Protein AF-A0A920JAG8-F1 (afdb_monomer_lite)

pLDDT: mean 92.69, std 9.45, range [45.66, 98.75]

Secondary structure (DSSP, 8-state):
-EEETTEEEEEEEEEETGGG-SEEEEEEEETTEEEEEEEETTSTTEEEEEE--S-TTS-EEEEEEEEEEEEESS-SSTHHHHHHHHHHHHHHHHHHHHHHHHHHHHHHHHHHHHHHHHHH--

Structure (mmCIF, N/CA/C/O backbone):
data_AF-A0A920JAG8-F1
#
_entry.id   AF-A0A920JAG8-F1
#
loop_
_atom_site.group_PDB
_atom_site.id
_atom_site.type_symbol
_atom_site.label_atom_id
_atom_site.label_alt_id
_atom_site.label_comp_id
_atom_site.label_asym_id
_atom_site.label_entity_id
_atom_site.label_seq_id
_atom_site.pdbx_PDB_ins_code
_atom_site.Cartn_x
_atom_site.Cartn_y
_atom_site.Cartn_z
_atom_site.occupancy
_atom_site.B_iso_or_equiv
_atom_site.auth_seq_id
_atom_site.auth_comp_id
_atom_site.auth_asym_id
_atom_site.auth_atom_id
_atom_site.pdbx_PDB_model_num
ATOM 1 N N . MET A 1 1 ? -5.394 8.365 5.997 1.00 97.06 1 MET A N 1
ATOM 2 C CA . MET A 1 1 ? -6.159 7.183 6.426 1.00 97.06 1 MET A CA 1
ATOM 3 C C . MET A 1 1 ? -6.265 7.228 7.929 1.00 97.06 1 MET A C 1
ATOM 5 O O . MET A 1 1 ? -5.252 7.465 8.584 1.00 97.06 1 MET A O 1
ATOM 9 N N . GLU A 1 2 ? -7.466 7.049 8.448 1.00 98.12 2 GLU A N 1
ATOM 10 C CA . GLU A 1 2 ? -7.764 7.010 9.877 1.00 98.12 2 GLU A CA 1
ATOM 11 C C . GLU A 1 2 ? -8.417 5.667 10.195 1.00 98.12 2 GLU A C 1
ATOM 13 O O . GLU A 1 2 ? -9.318 5.240 9.474 1.00 98.12 2 GLU A O 1
ATOM 18 N N . LEU A 1 3 ? -7.926 5.000 11.235 1.00 98.12 3 LEU A N 1
ATOM 19 C CA . LEU A 1 3 ? -8.490 3.780 11.787 1.00 98.12 3 LEU A CA 1
ATOM 20 C C . LEU A 1 3 ? -9.150 4.129 13.118 1.00 98.12 3 LEU A C 1
ATOM 22 O O . LEU A 1 3 ? -8.513 4.705 14.001 1.00 98.12 3 LEU A O 1
ATOM 26 N N . LYS A 1 4 ? -10.423 3.773 13.259 1.00 97.25 4 LYS A N 1
ATOM 27 C CA . LYS A 1 4 ? -11.183 3.978 14.489 1.00 97.25 4 LYS A CA 1
ATOM 28 C C . LYS A 1 4 ? -12.157 2.828 14.679 1.00 97.25 4 LYS A C 1
ATOM 30 O O . LYS A 1 4 ? -12.894 2.516 13.756 1.00 97.25 4 LYS A O 1
ATOM 35 N N . ASP A 1 5 ? -12.159 2.194 15.848 1.00 95.88 5 ASP A N 1
ATOM 3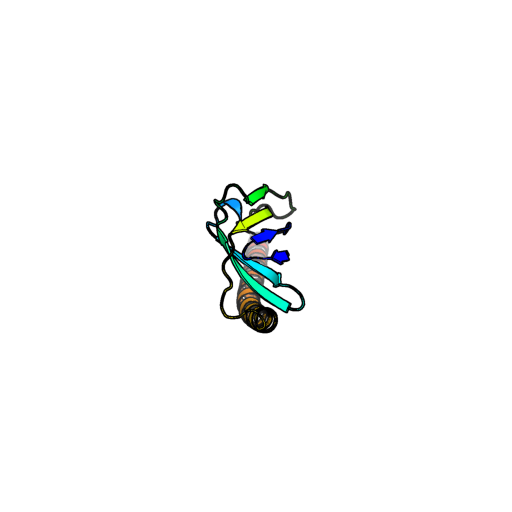6 C CA . ASP A 1 5 ? -13.084 1.096 16.179 1.00 95.88 5 ASP A CA 1
ATOM 37 C C . ASP A 1 5 ? -13.098 -0.038 15.121 1.00 95.88 5 ASP A C 1
ATOM 39 O O . ASP A 1 5 ? -14.149 -0.574 14.773 1.00 95.88 5 ASP A O 1
ATOM 43 N N . GLY A 1 6 ? -11.928 -0.375 14.556 1.00 96.12 6 GLY A N 1
ATOM 44 C CA . GLY A 1 6 ? -11.788 -1.390 13.495 1.00 96.12 6 GLY A CA 1
ATOM 45 C C . GLY A 1 6 ? -12.278 -0.949 12.109 1.00 96.12 6 GLY A C 1
ATOM 46 O O . GLY A 1 6 ? -12.443 -1.773 11.209 1.00 96.12 6 GLY A O 1
ATOM 47 N N . LYS A 1 7 ? -12.535 0.350 11.931 1.00 98.25 7 LYS A N 1
ATOM 48 C CA . LYS A 1 7 ? -13.074 0.942 10.707 1.00 98.25 7 LYS A CA 1
ATOM 49 C C . LYS A 1 7 ? -12.071 1.899 10.080 1.00 98.25 7 LYS A C 1
ATOM 51 O O . LYS A 1 7 ? -11.614 2.842 10.726 1.00 98.25 7 LYS A O 1
ATOM 56 N N . LEU A 1 8 ? -11.740 1.662 8.816 1.00 98.50 8 LEU A N 1
ATOM 57 C CA . LEU A 1 8 ? -10.807 2.466 8.040 1.00 98.50 8 LEU A CA 1
ATOM 58 C C . LEU A 1 8 ? -11.560 3.519 7.227 1.00 98.50 8 LEU A C 1
ATOM 60 O O . LEU A 1 8 ? -12.534 3.215 6.537 1.00 98.50 8 LEU A O 1
ATOM 64 N N . SER A 1 9 ? -11.103 4.765 7.309 1.00 98.69 9 SER A N 1
ATOM 65 C CA . SER A 1 9 ? -11.678 5.887 6.570 1.00 98.69 9 SER A CA 1
ATOM 66 C C . SER A 1 9 ? -10.626 6.768 5.898 1.00 98.69 9 SER A C 1
ATOM 68 O O . SER A 1 9 ? -9.513 6.974 6.402 1.00 98.69 9 SER A O 1
ATOM 70 N N . GLY A 1 10 ? -11.007 7.329 4.753 1.00 98.50 10 GLY A N 1
ATOM 71 C CA . GLY A 1 10 ? -10.224 8.290 3.983 1.00 98.50 10 GLY A CA 1
ATOM 72 C C . GLY A 1 10 ? -9.774 7.754 2.628 1.00 98.50 10 GLY A C 1
ATOM 73 O O . GLY A 1 10 ? -10.049 6.615 2.261 1.00 98.50 10 GLY A O 1
ATOM 74 N N . THR A 1 11 ? -9.060 8.599 1.889 1.00 98.50 11 THR A N 1
ATOM 75 C CA . THR A 1 11 ? -8.670 8.319 0.504 1.00 98.50 11 THR A CA 1
ATOM 76 C C . THR A 1 11 ? -7.156 8.284 0.352 1.00 98.50 11 THR A C 1
ATOM 78 O O . THR A 1 11 ? -6.445 9.161 0.856 1.00 98.50 11 THR A O 1
ATOM 81 N N . LYS A 1 12 ? -6.658 7.292 -0.387 1.00 98.06 12 LYS A N 1
ATOM 82 C CA . LYS A 1 12 ? -5.269 7.212 -0.838 1.00 98.06 12 LYS A CA 1
ATOM 83 C C . LYS A 1 12 ? -5.227 7.273 -2.361 1.00 98.06 12 LYS A C 1
ATOM 85 O O . LYS A 1 12 ? -5.939 6.538 -3.032 1.00 98.06 12 LYS A O 1
ATOM 90 N N . ILE A 1 13 ? -4.382 8.151 -2.889 1.00 96.81 13 ILE A N 1
ATOM 91 C CA . ILE A 1 13 ? -4.127 8.288 -4.327 1.00 96.81 13 ILE A CA 1
ATOM 92 C C . ILE A 1 13 ? -2.845 7.562 -4.725 1.00 96.81 13 ILE A C 1
ATOM 94 O O . ILE A 1 13 ? -2.016 7.247 -3.866 1.00 96.81 13 ILE A O 1
ATOM 98 N N . ALA A 1 14 ? -2.668 7.393 -6.033 1.00 94.31 14 ALA A N 1
ATOM 99 C CA . ALA A 1 14 ? -1.520 6.751 -6.651 1.00 94.31 14 ALA A CA 1
ATOM 100 C C . ALA A 1 14 ? -1.284 5.336 -6.104 1.00 94.31 14 ALA A C 1
ATOM 102 O O . ALA A 1 14 ? -0.144 4.931 -5.884 1.00 94.31 14 ALA A O 1
ATOM 103 N N . VAL A 1 15 ? -2.368 4.587 -5.879 1.00 95.94 15 VAL A N 1
ATOM 104 C CA . VAL A 1 15 ? -2.297 3.180 -5.486 1.00 95.94 15 VAL A CA 1
ATOM 105 C C . VAL A 1 15 ? -2.130 2.349 -6.760 1.00 95.94 15 VAL A C 1
ATOM 107 O O . VAL A 1 15 ? -3.050 2.341 -7.583 1.00 95.94 15 VAL A O 1
ATOM 110 N N . PRO A 1 16 ? -0.972 1.703 -6.976 1.00 93.69 16 PRO A N 1
ATOM 111 C CA . PRO A 1 16 ? -0.768 0.866 -8.149 1.00 93.69 16 PRO A CA 1
ATOM 112 C C . PRO A 1 16 ? -1.622 -0.400 -8.050 1.00 93.69 16 PRO A C 1
ATOM 114 O O . PRO A 1 16 ? -1.808 -0.937 -6.958 1.00 93.69 16 PRO A O 1
ATOM 117 N N . ASP A 1 17 ? -2.116 -0.874 -9.193 1.00 93.19 17 ASP A N 1
ATOM 118 C CA . ASP A 1 17 ? -2.756 -2.190 -9.349 1.00 93.19 17 ASP A CA 1
ATOM 119 C C . ASP A 1 17 ? -3.998 -2.420 -8.450 1.00 93.19 17 ASP A C 1
ATOM 121 O O . ASP A 1 17 ? -4.425 -3.554 -8.236 1.00 93.19 17 ASP A O 1
ATOM 125 N N . ALA A 1 18 ? -4.610 -1.347 -7.929 1.00 95.94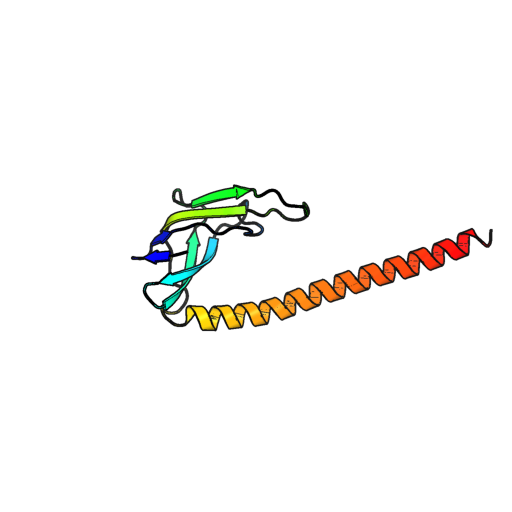 18 ALA A N 1
ATOM 126 C CA . ALA A 1 18 ? -5.663 -1.452 -6.917 1.00 95.94 18 ALA A CA 1
ATOM 127 C C . ALA A 1 18 ? -6.936 -2.147 -7.425 1.00 95.94 18 ALA A C 1
ATOM 129 O O . ALA A 1 18 ? -7.559 -2.883 -6.672 1.00 95.94 18 ALA A O 1
ATOM 130 N N . GLU A 1 19 ? -7.306 -1.952 -8.695 1.00 93.69 19 GLU A N 1
ATOM 131 C CA . GLU A 1 19 ? -8.508 -2.554 -9.302 1.00 93.69 19 GLU A CA 1
ATOM 132 C C . GLU A 1 19 ? -8.473 -4.088 -9.347 1.00 93.69 19 GLU A C 1
ATOM 134 O O . GLU A 1 19 ? -9.523 -4.722 -9.361 1.00 93.69 19 GLU A O 1
ATOM 139 N N . VAL A 1 20 ? -7.284 -4.697 -9.357 1.00 94.75 20 VAL A N 1
ATOM 140 C CA . VAL A 1 20 ? -7.126 -6.162 -9.392 1.00 94.75 20 VAL A CA 1
ATOM 141 C C . VAL A 1 20 ? -6.721 -6.751 -8.039 1.00 94.75 20 VAL A C 1
ATOM 143 O O . VAL A 1 20 ? -6.648 -7.973 -7.891 1.00 94.75 20 VAL A O 1
ATOM 146 N N . ALA A 1 21 ? -6.436 -5.905 -7.050 1.00 97.31 21 ALA A N 1
ATOM 147 C CA . ALA A 1 21 ? -6.061 -6.335 -5.715 1.00 97.31 21 ALA A CA 1
ATOM 148 C C . ALA A 1 21 ? -7.304 -6.730 -4.905 1.00 97.31 21 ALA A C 1
ATOM 150 O O . ALA A 1 21 ? -8.325 -6.054 -4.934 1.00 97.31 21 ALA A O 1
ATOM 151 N N . THR A 1 22 ? -7.208 -7.813 -4.131 1.00 97.81 22 THR A N 1
ATOM 152 C CA . THR A 1 22 ? -8.298 -8.228 -3.230 1.00 97.81 22 THR A CA 1
ATOM 153 C C . THR A 1 22 ? -8.195 -7.587 -1.852 1.00 97.81 22 THR A C 1
ATOM 155 O O . THR A 1 22 ? -9.200 -7.425 -1.175 1.00 97.81 22 THR A O 1
ATOM 158 N N . HIS A 1 23 ? -6.985 -7.225 -1.426 1.00 98.00 23 HIS A N 1
ATOM 159 C CA . HIS A 1 23 ? -6.718 -6.630 -0.122 1.00 98.00 23 HIS A CA 1
ATOM 160 C C . HIS A 1 23 ? -5.670 -5.530 -0.254 1.00 98.00 23 HIS A C 1
ATOM 162 O O . HIS A 1 23 ? -4.771 -5.612 -1.094 1.00 98.00 23 HIS A O 1
ATOM 168 N N . ALA A 1 24 ? -5.739 -4.546 0.637 1.00 97.75 24 ALA A N 1
ATOM 169 C CA . ALA A 1 24 ? -4.699 -3.543 0.809 1.00 97.75 24 ALA A CA 1
ATOM 170 C C . ALA A 1 24 ? -4.130 -3.602 2.224 1.00 97.75 24 ALA A C 1
ATOM 172 O O . ALA A 1 24 ? -4.878 -3.633 3.200 1.00 97.75 24 ALA A O 1
ATOM 173 N N . VAL A 1 25 ? -2.800 -3.541 2.329 1.00 97.38 25 VAL A N 1
ATOM 174 C CA . VAL A 1 25 ? -2.130 -3.164 3.577 1.00 97.38 25 VAL A CA 1
ATOM 175 C C . VAL A 1 25 ? -2.069 -1.643 3.628 1.00 97.38 25 VAL A C 1
ATOM 177 O O . VAL A 1 25 ? -1.499 -1.001 2.744 1.00 97.38 25 VAL A O 1
ATOM 180 N N . VAL A 1 26 ? -2.671 -1.062 4.657 1.00 97.50 26 VAL A N 1
ATOM 181 C CA . VAL A 1 26 ? -2.861 0.375 4.800 1.00 97.50 26 VAL A CA 1
ATOM 182 C C . VAL A 1 26 ? -2.184 0.868 6.071 1.00 97.50 26 VAL A C 1
ATOM 184 O O . VAL A 1 26 ? -2.425 0.369 7.168 1.00 97.50 26 VAL A O 1
ATOM 187 N N . VAL A 1 27 ? -1.360 1.901 5.917 1.00 97.25 27 VAL A N 1
ATOM 188 C CA . VAL A 1 27 ? -0.852 2.705 7.033 1.00 97.25 27 VAL A CA 1
ATOM 189 C C . VAL A 1 27 ? -1.952 3.674 7.447 1.00 97.25 27 VAL A C 1
ATOM 191 O O . VAL A 1 27 ? -2.378 4.508 6.639 1.00 97.25 27 VAL A O 1
ATOM 194 N N . ALA A 1 28 ? -2.399 3.588 8.694 1.00 97.44 28 ALA A N 1
ATOM 195 C CA . ALA A 1 28 ? -3.464 4.428 9.219 1.00 97.44 28 ALA A CA 1
ATOM 196 C C . ALA A 1 28 ? -3.072 5.058 10.554 1.00 97.44 28 ALA A C 1
ATOM 198 O O . ALA A 1 28 ? -2.388 4.449 11.376 1.00 97.44 28 ALA A O 1
ATOM 199 N N . LYS A 1 29 ? -3.528 6.293 10.769 1.00 97.31 29 LYS A N 1
ATOM 200 C CA . LYS A 1 29 ? -3.507 6.907 12.095 1.00 97.31 29 LYS A CA 1
ATOM 201 C C . LYS A 1 29 ? -4.518 6.172 12.976 1.00 97.31 29 LYS A C 1
ATOM 203 O O . LYS A 1 29 ? -5.662 6.027 12.553 1.00 97.31 29 LYS A O 1
ATOM 208 N N . ASN A 1 30 ? -4.106 5.749 14.164 1.00 96.00 30 ASN A N 1
ATOM 209 C CA . ASN A 1 30 ? -4.943 5.078 15.155 1.00 96.00 30 ASN A CA 1
ATOM 210 C C . ASN A 1 30 ? -4.832 5.849 16.479 1.00 96.00 30 ASN A C 1
ATOM 212 O O . ASN A 1 30 ? -3.864 5.702 17.219 1.00 96.00 30 ASN A O 1
ATOM 216 N N . GLY A 1 31 ? -5.760 6.775 16.734 1.00 93.81 31 GLY A N 1
ATOM 217 C CA . GLY A 1 31 ? -5.606 7.726 17.841 1.00 93.81 31 GLY A CA 1
ATOM 218 C C . GLY A 1 31 ? -4.323 8.555 17.693 1.00 93.81 31 GLY A C 1
ATOM 219 O O . GLY A 1 31 ? -4.149 9.235 16.683 1.00 93.81 31 GLY A O 1
ATOM 220 N N . ASP A 1 32 ? -3.425 8.490 18.674 1.00 94.00 32 ASP A N 1
ATOM 221 C CA . ASP A 1 32 ? -2.128 9.186 18.641 1.00 94.00 32 ASP A CA 1
ATOM 222 C C . ASP A 1 32 ? -0.983 8.331 18.064 1.00 94.00 32 ASP A C 1
ATOM 224 O O . ASP A 1 32 ? 0.145 8.815 17.950 1.00 94.00 32 ASP A O 1
ATOM 228 N N . SER A 1 33 ? -1.260 7.085 17.663 1.00 94.31 33 SER A N 1
ATOM 229 C CA . SER A 1 33 ? -0.283 6.174 17.062 1.00 94.31 33 SER A 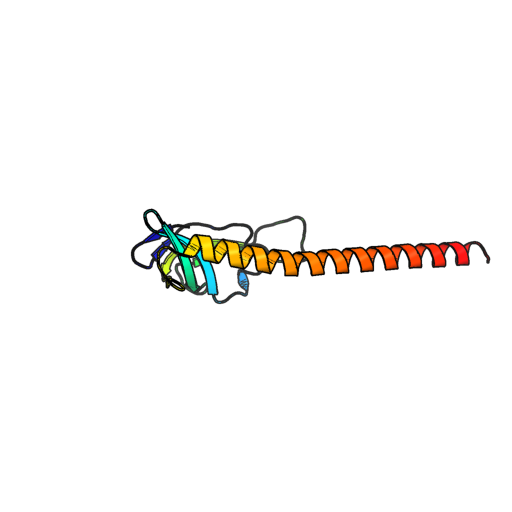CA 1
ATOM 230 C C . SER A 1 33 ? -0.500 5.987 15.553 1.00 94.31 33 SER A C 1
ATOM 232 O O . SER A 1 33 ? -1.417 6.540 14.931 1.00 94.31 33 SER A O 1
ATOM 234 N N . VAL A 1 34 ? 0.390 5.204 14.940 1.00 96.38 34 VAL A N 1
ATOM 235 C CA . VAL A 1 34 ? 0.279 4.737 13.556 1.00 96.38 34 VAL A CA 1
ATOM 236 C C . VAL A 1 34 ? 0.282 3.216 13.568 1.00 96.38 34 VAL A C 1
ATOM 238 O O . VAL A 1 34 ? 1.207 2.605 14.100 1.00 96.38 34 VAL A O 1
ATOM 241 N N . SER A 1 35 ? -0.709 2.611 12.920 1.00 96.81 35 SER A N 1
ATOM 242 C CA . SER A 1 35 ? -0.834 1.159 12.785 1.00 96.81 35 SER A CA 1
ATOM 243 C C . SER A 1 35 ? -0.815 0.751 11.309 1.00 96.81 35 SER A C 1
ATOM 245 O O . SER A 1 35 ? -1.208 1.518 10.422 1.00 96.81 35 SER A O 1
ATOM 247 N N . LEU A 1 36 ? -0.365 -0.474 11.042 1.00 97.56 36 LEU A N 1
ATOM 248 C CA . LEU A 1 36 ? -0.617 -1.153 9.773 1.00 97.56 36 LEU A CA 1
ATOM 249 C C . LEU A 1 36 ? -1.906 -1.955 9.918 1.00 97.56 36 LEU A C 1
ATOM 251 O O . LEU A 1 36 ? -2.111 -2.615 10.932 1.00 97.56 36 LEU A O 1
ATOM 255 N N . CYS A 1 37 ? -2.765 -1.918 8.910 1.00 97.31 37 CYS A N 1
ATOM 256 C CA . CYS A 1 37 ? -3.983 -2.715 8.883 1.00 97.31 37 CYS A CA 1
ATOM 257 C C . CYS A 1 37 ? -4.196 -3.339 7.508 1.00 97.31 37 CYS A C 1
ATOM 259 O O . CYS A 1 37 ? -3.675 -2.839 6.514 1.00 97.31 37 CYS A O 1
ATOM 261 N N . VAL A 1 38 ? -4.938 -4.438 7.453 1.00 98.00 38 VAL A N 1
ATOM 262 C CA . VAL A 1 38 ? -5.413 -5.042 6.211 1.00 98.00 38 VAL A CA 1
ATOM 263 C C . VAL A 1 38 ? -6.896 -4.745 6.042 1.00 98.00 38 VAL A C 1
ATOM 265 O O . VAL A 1 38 ? -7.665 -4.869 6.993 1.00 98.00 38 VAL A O 1
ATOM 268 N N . ALA A 1 39 ? -7.289 -4.340 4.839 1.00 98.25 39 ALA A N 1
ATOM 269 C CA . ALA A 1 39 ? -8.678 -4.099 4.466 1.00 98.25 39 ALA A CA 1
ATOM 270 C C . ALA A 1 39 ? -9.019 -4.860 3.177 1.00 98.25 39 ALA A C 1
ATOM 272 O O . ALA A 1 39 ? -8.189 -4.931 2.266 1.00 98.25 39 ALA A O 1
ATOM 273 N N . ASP A 1 40 ? -10.231 -5.416 3.116 1.00 98.06 40 ASP A N 1
ATOM 274 C CA . ASP A 1 40 ? -10.788 -6.044 1.912 1.00 98.06 40 ASP A CA 1
ATOM 275 C C . ASP A 1 40 ? -11.213 -4.957 0.919 1.00 98.06 40 ASP A C 1
ATOM 277 O O . ASP A 1 40 ? -11.999 -4.067 1.252 1.00 98.06 40 ASP A O 1
ATOM 281 N N . LEU A 1 41 ? -10.673 -5.024 -0.297 1.00 98.25 41 LEU A N 1
ATOM 282 C CA . LEU A 1 41 ? -10.956 -4.068 -1.365 1.00 98.25 41 LEU A CA 1
ATOM 283 C C . LEU A 1 41 ? -12.251 -4.381 -2.127 1.00 98.25 41 LEU A C 1
ATOM 285 O O . LEU A 1 41 ? -12.708 -3.538 -2.889 1.00 98.25 41 LEU A O 1
ATOM 289 N N . ASN A 1 42 ? -12.853 -5.554 -1.910 1.00 97.12 42 ASN A N 1
ATOM 290 C CA . ASN A 1 42 ? -14.139 -5.937 -2.506 1.00 97.12 42 ASN A CA 1
ATOM 291 C C . ASN A 1 42 ? -15.345 -5.538 -1.643 1.00 97.12 42 ASN A C 1
ATOM 293 O O . ASN A 1 42 ? -16.480 -5.855 -1.994 1.00 97.12 42 ASN A O 1
ATOM 297 N N . SER A 1 43 ? -15.108 -4.907 -0.492 1.00 96.75 43 SER A N 1
ATOM 298 C CA . SER A 1 43 ? -16.166 -4.438 0.400 1.00 96.75 43 SER A CA 1
ATOM 299 C C . SER A 1 43 ? -16.969 -3.305 -0.244 1.00 96.75 43 SER A C 1
ATOM 301 O O . SER A 1 43 ? -16.387 -2.407 -0.848 1.00 96.75 43 SER A O 1
ATOM 303 N N . ASP A 1 44 ? -18.284 -3.278 -0.012 1.00 97.50 44 ASP A N 1
ATOM 304 C CA . ASP A 1 44 ? -19.180 -2.201 -0.473 1.00 97.50 44 ASP A CA 1
ATOM 305 C C . ASP A 1 44 ? -18.794 -0.813 0.090 1.00 97.50 44 ASP A C 1
ATOM 307 O O . ASP A 1 44 ? -19.180 0.219 -0.452 1.00 97.50 44 ASP A O 1
ATOM 311 N N . ASP A 1 45 ? -18.014 -0.781 1.176 1.00 98.19 45 ASP A N 1
ATOM 312 C CA . ASP A 1 45 ? -17.495 0.441 1.804 1.00 98.19 45 ASP A CA 1
ATOM 313 C C . ASP A 1 45 ? -16.197 0.968 1.147 1.00 98.19 45 ASP A C 1
ATOM 315 O O . ASP A 1 45 ? -15.566 1.886 1.686 1.00 98.19 45 ASP A O 1
ATOM 319 N N . VAL A 1 46 ? -15.746 0.370 0.037 1.00 98.56 46 VAL A N 1
ATOM 320 C CA . VAL A 1 46 ? -14.508 0.736 -0.667 1.00 98.56 46 VAL A CA 1
ATOM 321 C C . VAL A 1 46 ? -14.802 1.143 -2.108 1.00 98.56 46 VAL A C 1
ATOM 323 O O . VAL A 1 46 ? -15.290 0.355 -2.909 1.00 98.56 46 VAL A O 1
ATOM 326 N N . ASP A 1 47 ? -14.421 2.370 -2.462 1.00 98.31 47 ASP A N 1
ATOM 327 C CA . ASP A 1 47 ? -14.499 2.878 -3.831 1.00 98.31 47 ASP A CA 1
ATOM 328 C C . ASP A 1 47 ? -13.105 2.934 -4.462 1.00 98.31 47 ASP A C 1
ATOM 330 O O . ASP A 1 47 ? -12.196 3.592 -3.944 1.00 98.31 47 ASP A O 1
ATOM 334 N N . ILE A 1 48 ? -12.946 2.307 -5.629 1.00 98.31 48 ILE A N 1
ATOM 335 C CA . ILE A 1 48 ? -11.717 2.349 -6.429 1.00 98.31 48 ILE A CA 1
ATOM 336 C C . ILE A 1 48 ? -11.997 3.106 -7.725 1.00 98.31 48 ILE A C 1
ATOM 338 O O . ILE A 1 48 ? -12.918 2.786 -8.470 1.00 98.31 48 ILE A O 1
ATOM 342 N N . THR A 1 49 ? -11.203 4.136 -8.012 1.00 97.44 49 THR A N 1
ATOM 343 C CA . THR A 1 49 ? -11.346 4.956 -9.224 1.00 97.44 49 THR A CA 1
ATOM 344 C C . THR A 1 49 ? -10.011 5.098 -9.9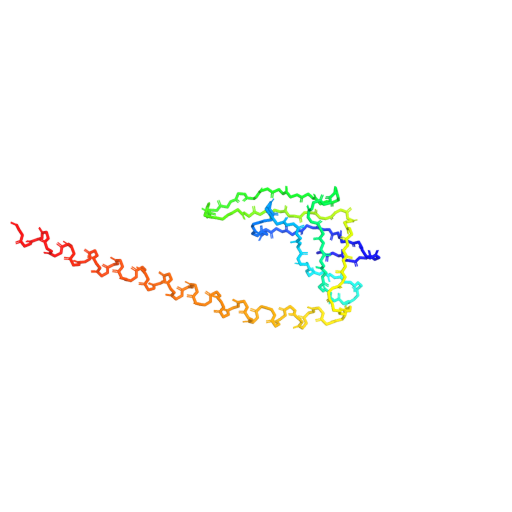36 1.00 97.44 49 THR A C 1
ATOM 346 O O . THR A 1 49 ? -9.024 5.503 -9.325 1.00 97.44 49 THR A O 1
ATOM 349 N N . VAL A 1 50 ? -9.976 4.817 -11.240 1.00 95.75 50 VAL A N 1
ATOM 350 C CA . VAL A 1 50 ? -8.769 4.987 -12.064 1.00 95.75 50 VAL A CA 1
ATOM 351 C C . VAL A 1 50 ? -8.296 6.444 -12.085 1.00 95.75 50 VAL A C 1
ATOM 353 O O . VAL A 1 50 ? -9.090 7.383 -12.187 1.00 95.75 50 VAL A O 1
ATOM 356 N N . GLN A 1 51 ? -6.984 6.643 -12.010 1.00 94.44 51 GLN A N 1
ATOM 357 C CA . GLN A 1 51 ? -6.332 7.942 -12.107 1.00 94.44 51 GLN A CA 1
ATOM 358 C C . GLN A 1 51 ? -5.526 8.021 -13.397 1.00 94.44 51 GLN A C 1
ATOM 360 O O . GLN A 1 51 ? -4.630 7.218 -13.639 1.00 94.44 51 GLN A O 1
ATOM 365 N N . ARG A 1 52 ? -5.823 9.031 -14.219 1.00 90.38 52 ARG A N 1
ATOM 366 C CA . ARG A 1 52 ? -5.036 9.311 -15.424 1.00 90.38 52 ARG A CA 1
ATOM 367 C C . ARG A 1 52 ? -3.648 9.814 -15.038 1.00 90.38 52 ARG A C 1
ATOM 369 O O . ARG A 1 52 ? -3.525 10.726 -14.221 1.00 90.38 52 ARG A O 1
ATOM 376 N N . ASN A 1 53 ? -2.630 9.252 -15.669 1.00 86.25 53 ASN A N 1
ATOM 377 C CA . ASN A 1 53 ? -1.225 9.587 -15.480 1.00 86.25 53 ASN A CA 1
ATOM 378 C C . ASN A 1 53 ? -0.511 9.637 -16.848 1.00 86.25 53 ASN A C 1
ATOM 380 O O . ASN A 1 53 ? -1.138 9.468 -17.890 1.00 86.25 53 ASN A O 1
ATOM 384 N N . ILE A 1 54 ? 0.787 9.952 -16.841 1.00 88.88 54 ILE A N 1
ATOM 385 C CA . ILE A 1 54 ? 1.618 10.001 -18.059 1.00 88.88 54 ILE A CA 1
ATOM 386 C C . ILE A 1 54 ? 2.092 8.597 -18.462 1.00 88.88 54 ILE A C 1
ATOM 388 O O . ILE A 1 54 ? 2.267 8.319 -19.644 1.00 88.88 54 ILE A O 1
ATOM 392 N N . ASP A 1 55 ? 2.332 7.735 -17.475 1.00 82.38 55 ASP A N 1
ATOM 393 C CA . ASP A 1 55 ? 2.830 6.380 -17.674 1.00 82.38 55 ASP A CA 1
ATOM 394 C C . ASP A 1 55 ? 1.667 5.383 -17.730 1.00 82.38 55 ASP A C 1
ATOM 396 O O . ASP A 1 55 ? 1.168 4.921 -16.704 1.00 82.38 55 ASP A O 1
ATOM 400 N N . GLU A 1 56 ? 1.256 5.042 -18.950 1.00 81.62 56 GLU A N 1
ATOM 401 C CA . GLU A 1 56 ? 0.178 4.084 -19.209 1.00 81.62 56 GLU A CA 1
ATOM 402 C C . GLU A 1 56 ? 0.613 2.616 -19.031 1.00 81.62 56 GLU A C 1
ATOM 404 O O . GLU A 1 56 ? -0.190 1.708 -19.244 1.00 81.62 56 GLU A O 1
ATOM 409 N N . SER A 1 57 ? 1.867 2.345 -18.639 1.00 85.06 57 SER A N 1
ATOM 410 C CA . SER A 1 57 ? 2.345 0.970 -18.437 1.00 85.06 57 SER A CA 1
ATOM 411 C C . SER A 1 57 ? 1.763 0.301 -17.189 1.00 85.06 57 SER A C 1
ATOM 413 O O . SER A 1 57 ? 1.738 -0.931 -17.119 1.00 85.06 57 SER A O 1
ATOM 415 N N . ARG A 1 58 ? 1.274 1.085 -16.214 1.00 84.06 58 ARG A N 1
ATOM 416 C CA . ARG A 1 58 ? 0.630 0.584 -14.989 1.00 84.06 58 ARG A CA 1
ATOM 417 C C . ARG A 1 58 ? -0.619 1.386 -14.642 1.00 84.06 58 ARG A C 1
ATOM 419 O O . ARG A 1 58 ? -0.637 2.614 -14.731 1.00 84.06 58 ARG A O 1
ATOM 426 N N . GLY A 1 59 ? -1.654 0.681 -14.187 1.00 90.50 59 GLY A N 1
ATOM 427 C CA . GLY A 1 59 ? -2.871 1.297 -13.667 1.00 90.50 59 GLY A CA 1
ATOM 428 C C . GLY A 1 59 ? -2.629 1.893 -12.282 1.00 90.50 59 GLY A C 1
ATOM 429 O O . GLY A 1 59 ? -2.162 1.202 -11.375 1.00 90.50 59 GLY A O 1
ATOM 430 N N . TYR A 1 60 ? -2.972 3.168 -12.110 1.00 95.50 60 TYR A N 1
ATOM 431 C CA . TYR A 1 60 ? -2.980 3.836 -10.810 1.00 95.50 60 TYR A CA 1
ATOM 432 C C . TYR A 1 60 ? -4.394 4.245 -10.445 1.00 95.50 60 TYR A C 1
ATOM 434 O O . TYR A 1 60 ? -5.173 4.671 -11.297 1.00 95.50 60 TYR A O 1
ATOM 442 N N . TYR A 1 61 ? -4.709 4.144 -9.160 1.00 97.06 61 TYR A N 1
ATOM 443 C CA . TYR A 1 61 ? -6.061 4.325 -8.666 1.00 97.06 61 TYR A CA 1
ATOM 444 C C . TYR A 1 61 ? -6.088 5.198 -7.413 1.00 97.06 61 TYR A C 1
ATOM 446 O O . TYR A 1 61 ? -5.137 5.264 -6.628 1.00 97.06 61 TYR A O 1
ATOM 454 N N . SER A 1 62 ? -7.222 5.862 -7.230 1.00 97.62 62 SER A N 1
ATOM 455 C CA . SER A 1 62 ? -7.657 6.425 -5.965 1.00 97.62 62 SER A CA 1
ATOM 456 C C . SER A 1 62 ? -8.504 5.376 -5.264 1.00 97.62 62 SER A C 1
ATOM 458 O O . SER A 1 62 ? -9.461 4.884 -5.855 1.00 97.62 62 SER A O 1
ATOM 460 N N . VAL A 1 63 ? -8.168 5.062 -4.018 1.00 98.50 63 VAL A N 1
ATOM 461 C CA . VAL A 1 63 ? -8.910 4.118 -3.178 1.00 98.50 63 VAL A CA 1
ATOM 462 C C . VAL A 1 63 ? -9.467 4.882 -1.985 1.00 98.50 63 VAL A C 1
ATOM 464 O O . VAL A 1 63 ? -8.698 5.434 -1.191 1.00 98.50 63 VAL A O 1
ATOM 467 N N . SER A 1 64 ? -10.790 4.945 -1.878 1.00 98.62 64 SER A N 1
ATOM 468 C CA . SER A 1 64 ? -11.513 5.574 -0.773 1.00 98.62 64 SER A CA 1
ATOM 469 C C . SER A 1 64 ? -12.148 4.507 0.101 1.00 98.62 64 SER A C 1
ATOM 471 O O . SER A 1 64 ? -12.836 3.629 -0.401 1.00 98.62 64 SER A O 1
ATOM 473 N N . PHE A 1 65 ? -11.935 4.608 1.408 1.00 98.75 65 PHE A N 1
ATOM 474 C CA . PHE A 1 65 ? -12.571 3.755 2.404 1.00 98.75 65 PHE A CA 1
ATOM 475 C C . PHE A 1 65 ? -13.586 4.603 3.172 1.00 98.75 65 PHE A C 1
ATOM 477 O O . PHE A 1 65 ? -13.238 5.669 3.691 1.00 98.75 65 PHE A O 1
ATOM 484 N N . ASN A 1 66 ? -14.823 4.123 3.255 1.00 98.31 66 ASN A N 1
ATOM 485 C CA . ASN A 1 66 ? -15.961 4.815 3.858 1.00 98.31 66 ASN A CA 1
ATOM 486 C C . ASN A 1 66 ? -16.418 4.098 5.138 1.00 98.31 66 ASN A C 1
ATOM 488 O O . ASN A 1 66 ? -17.587 3.765 5.298 1.00 98.31 66 ASN A O 1
ATOM 492 N N . GLY A 1 67 ? -15.488 3.824 6.058 1.00 98.06 67 GLY A N 1
ATOM 493 C CA . GLY A 1 67 ? -15.775 2.977 7.220 1.00 98.06 67 GLY A CA 1
ATOM 494 C C . GLY A 1 67 ? -15.718 1.485 6.882 1.00 98.06 67 GLY A C 1
ATOM 495 O O . GLY A 1 67 ? -16.483 0.683 7.421 1.00 98.06 67 GLY A O 1
ATOM 496 N N . ALA A 1 68 ? -14.789 1.102 6.009 1.00 98.44 68 ALA A N 1
ATOM 497 C CA . ALA A 1 68 ? -14.544 -0.296 5.686 1.00 98.44 68 ALA A CA 1
ATOM 498 C C . ALA A 1 68 ? -13.957 -1.037 6.894 1.00 98.44 68 ALA A C 1
ATOM 500 O O . ALA A 1 68 ? -13.184 -0.465 7.666 1.00 98.44 68 ALA A O 1
ATOM 501 N N . ASN A 1 69 ? -14.306 -2.313 7.063 1.00 98.25 69 ASN A N 1
ATOM 502 C CA . ASN A 1 69 ? -13.675 -3.151 8.084 1.00 98.25 69 ASN A CA 1
ATOM 503 C C . ASN A 1 69 ? -12.173 -3.290 7.805 1.00 98.25 69 ASN A C 1
ATOM 505 O O . ASN A 1 69 ? -11.776 -3.546 6.667 1.00 98.25 69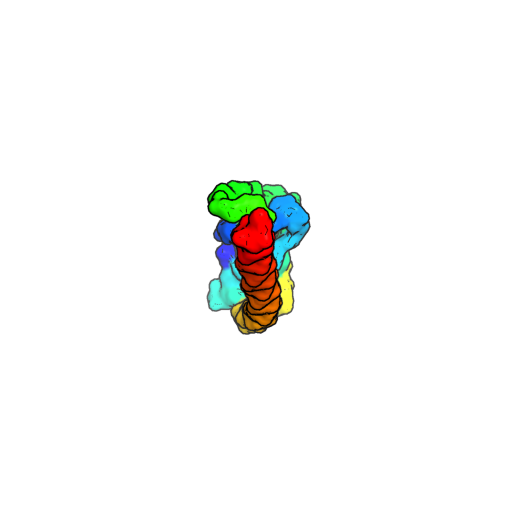 ASN A O 1
ATOM 509 N N . ALA A 1 70 ? -11.355 -3.161 8.847 1.00 98.00 70 ALA A N 1
ATOM 510 C CA . ALA A 1 70 ? -9.921 -3.386 8.767 1.00 98.00 70 ALA A CA 1
ATOM 511 C C . ALA A 1 70 ? -9.395 -4.088 10.024 1.00 98.00 70 ALA A C 1
ATOM 513 O O . ALA A 1 70 ? -9.841 -3.813 11.139 1.00 98.00 70 ALA A O 1
ATOM 514 N N . GLU A 1 71 ? -8.420 -4.973 9.840 1.00 97.44 71 GLU A N 1
ATOM 515 C CA . GLU A 1 71 ? -7.754 -5.712 10.916 1.00 97.44 71 GLU A CA 1
ATOM 516 C C . GLU A 1 71 ? -6.322 -5.203 11.091 1.00 97.44 71 GLU A C 1
ATOM 518 O O . GLU A 1 71 ? -5.602 -5.018 10.110 1.00 97.44 71 GLU A O 1
ATOM 523 N N . ILE A 1 72 ? -5.894 -4.959 12.330 1.00 97.12 72 ILE A N 1
ATOM 524 C CA . ILE A 1 72 ? -4.526 -4.514 12.622 1.00 97.12 72 ILE A CA 1
ATOM 525 C C . ILE A 1 72 ? -3.542 -5.658 12.354 1.00 97.12 72 ILE A C 1
ATOM 527 O O . ILE A 1 72 ? -3.727 -6.779 12.819 1.00 97.12 72 ILE A O 1
ATOM 531 N N . ILE A 1 73 ? -2.462 -5.358 11.631 1.00 95.69 73 ILE A N 1
ATOM 532 C CA . ILE A 1 73 ? -1.342 -6.278 11.430 1.00 95.69 73 ILE A CA 1
ATOM 533 C C . ILE A 1 73 ? -0.284 -5.997 12.497 1.00 95.69 73 ILE A C 1
ATOM 535 O O . ILE A 1 73 ? 0.366 -4.950 12.482 1.00 95.69 73 ILE A O 1
ATOM 539 N N . GLY A 1 74 ? -0.057 -6.973 13.374 1.00 91.44 74 GLY A N 1
ATOM 540 C CA . GLY A 1 74 ? 0.899 -6.852 14.471 1.00 91.44 74 GLY A CA 1
ATOM 541 C C . GLY A 1 74 ? 0.259 -6.194 15.689 1.00 91.44 74 GLY A C 1
ATOM 542 O O . GLY A 1 74 ? -0.704 -6.727 16.230 1.00 91.44 74 GLY A O 1
ATOM 543 N N . ASP A 1 75 ? 0.817 -5.069 16.128 1.00 90.69 75 ASP A N 1
ATOM 544 C CA . ASP A 1 75 ? 0.342 -4.313 17.288 1.00 90.69 75 ASP A CA 1
ATOM 545 C C . ASP A 1 75 ? -0.034 -2.867 16.915 1.00 90.69 75 ASP A C 1
ATOM 547 O O . ASP A 1 75 ? 0.200 -2.402 15.795 1.00 90.69 75 ASP A O 1
ATOM 551 N N . GLU A 1 76 ? -0.659 -2.160 17.856 1.00 90.62 76 GLU A N 1
ATOM 552 C CA . GLU A 1 76 ? -1.234 -0.832 17.620 1.00 90.62 76 GLU A CA 1
ATOM 553 C C . GLU A 1 76 ? -0.190 0.298 17.533 1.00 90.62 76 GLU A C 1
ATOM 555 O O . GLU A 1 76 ? -0.511 1.381 17.036 1.00 90.62 76 GLU A O 1
ATOM 560 N N . GLU A 1 77 ? 1.051 0.075 17.976 1.00 87.81 77 GLU A N 1
ATOM 561 C CA . GLU A 1 77 ? 2.057 1.129 18.185 1.00 87.81 77 GLU A CA 1
ATOM 562 C C . GLU A 1 77 ? 3.251 1.024 17.222 1.00 87.81 77 GLU A C 1
ATOM 564 O O . GLU A 1 77 ? 3.822 2.033 16.802 1.00 87.81 77 GLU A O 1
ATOM 569 N N . SER A 1 78 ? 3.610 -0.190 16.810 1.00 91.94 78 SER A N 1
ATOM 570 C CA . SER A 1 78 ? 4.798 -0.487 16.004 1.00 91.94 78 SER A CA 1
ATOM 571 C C . SER A 1 78 ? 4.614 -0.216 14.508 1.00 91.94 78 SER A C 1
ATOM 573 O O . SER A 1 78 ? 5.533 -0.466 13.723 1.00 91.94 78 SER A O 1
ATOM 575 N N . GLY A 1 79 ? 3.453 0.288 14.073 1.00 93.94 79 GLY A N 1
ATOM 576 C CA . GLY A 1 79 ? 3.132 0.467 12.655 1.00 93.94 79 GLY A CA 1
ATOM 577 C C . GLY A 1 79 ? 4.127 1.360 11.910 1.00 93.94 79 GLY A C 1
ATOM 578 O O . GLY A 1 79 ? 4.498 1.036 10.783 1.00 93.94 79 GLY A O 1
ATOM 579 N N . TRP A 1 80 ? 4.626 2.427 12.547 1.00 95.12 80 TRP A N 1
ATOM 580 C CA . TRP A 1 80 ? 5.633 3.306 11.935 1.00 95.12 80 TRP A CA 1
ATOM 581 C C . TRP A 1 80 ? 6.981 2.604 11.732 1.00 95.12 80 TRP A C 1
ATOM 583 O O . TRP A 1 80 ? 7.502 2.584 10.620 1.00 95.12 80 TRP A O 1
ATOM 593 N N . SER A 1 81 ? 7.514 1.954 12.772 1.00 95.50 81 SER A N 1
ATOM 594 C CA . SER A 1 81 ? 8.791 1.233 12.666 1.00 95.50 81 SER A CA 1
ATOM 595 C C . SER A 1 81 ? 8.714 0.073 11.667 1.00 95.50 81 SER A C 1
ATOM 597 O O . SER A 1 81 ? 9.673 -0.208 10.948 1.00 95.50 81 SER A O 1
ATOM 599 N N . ASN A 1 82 ? 7.564 -0.602 11.587 1.00 95.12 82 ASN A N 1
ATOM 600 C CA . ASN A 1 82 ? 7.339 -1.652 10.598 1.00 95.12 82 ASN A CA 1
ATOM 601 C C . ASN A 1 82 ? 7.271 -1.088 9.174 1.00 95.12 82 ASN A C 1
ATOM 603 O O . ASN A 1 82 ? 7.846 -1.685 8.265 1.00 95.12 82 ASN A O 1
ATOM 607 N N . LEU A 1 83 ? 6.630 0.069 8.979 1.00 95.44 83 LEU A N 1
ATOM 608 C CA . LEU A 1 83 ? 6.624 0.763 7.693 1.00 95.44 83 LEU A CA 1
ATOM 609 C C . LEU A 1 83 ? 8.044 1.130 7.248 1.00 95.44 83 LEU A C 1
ATOM 611 O O . LEU A 1 83 ? 8.387 0.869 6.100 1.00 95.44 83 LEU A O 1
ATOM 615 N N . GLU A 1 84 ? 8.873 1.675 8.141 1.00 96.31 84 GLU A N 1
ATOM 616 C CA . GLU A 1 84 ? 10.268 2.019 7.830 1.00 96.31 84 GLU A CA 1
ATOM 617 C C . GLU A 1 84 ? 11.046 0.795 7.333 1.00 96.31 84 GLU A C 1
ATOM 619 O O . GLU A 1 84 ? 11.635 0.834 6.256 1.00 96.31 84 GLU A O 1
ATOM 624 N N . LYS A 1 85 ? 10.941 -0.343 8.030 1.00 95.88 85 LYS A N 1
ATOM 625 C CA . LYS A 1 85 ? 11.579 -1.601 7.599 1.00 95.88 85 LYS A CA 1
ATOM 626 C C . LYS A 1 85 ? 11.081 -2.081 6.234 1.00 95.88 85 LYS A C 1
ATOM 628 O O . LYS A 1 85 ? 11.867 -2.562 5.420 1.00 95.88 85 LYS A O 1
ATOM 633 N N . ILE A 1 86 ? 9.776 -1.971 5.974 1.00 95.31 86 ILE A N 1
ATOM 634 C CA . ILE A 1 86 ? 9.192 -2.330 4.674 1.00 95.31 86 ILE A CA 1
ATOM 635 C C . ILE A 1 86 ? 9.747 -1.414 3.579 1.00 95.31 86 ILE A C 1
ATOM 637 O O . ILE A 1 86 ? 10.110 -1.901 2.509 1.00 95.31 86 ILE A O 1
ATOM 641 N N . MET A 1 87 ? 9.840 -0.109 3.842 1.00 96.56 87 MET A N 1
ATOM 642 C CA . MET A 1 87 ? 10.383 0.863 2.895 1.00 96.56 87 MET A CA 1
ATOM 643 C C . MET A 1 87 ? 11.868 0.618 2.610 1.00 96.56 87 MET A C 1
ATOM 645 O O . MET A 1 87 ? 12.257 0.653 1.443 1.00 96.56 87 MET A O 1
ATOM 649 N N . ASP A 1 88 ? 12.669 0.285 3.623 1.00 97.00 88 ASP A N 1
ATOM 650 C CA . ASP A 1 88 ? 14.083 -0.068 3.453 1.00 97.00 88 ASP A CA 1
ATOM 651 C C . ASP A 1 88 ? 14.251 -1.298 2.550 1.00 97.00 88 ASP A C 1
ATOM 653 O O . ASP A 1 88 ? 15.067 -1.304 1.626 1.00 97.00 88 ASP A O 1
ATOM 657 N N . HIS A 1 89 ? 13.436 -2.335 2.756 1.00 96.38 89 HIS A N 1
ATOM 658 C CA . HIS A 1 89 ? 13.457 -3.525 1.903 1.00 96.38 89 HIS A CA 1
ATOM 659 C C . HIS A 1 89 ? 12.975 -3.227 0.477 1.00 96.38 89 HIS A C 1
ATOM 661 O O . HIS A 1 89 ? 13.580 -3.691 -0.493 1.00 96.38 89 HIS A O 1
ATOM 667 N N . ALA A 1 90 ? 11.909 -2.436 0.332 1.00 94.25 90 ALA A N 1
ATOM 668 C CA . ALA A 1 90 ? 11.399 -2.033 -0.972 1.00 94.25 90 ALA A CA 1
ATOM 669 C C . ALA A 1 90 ? 12.448 -1.226 -1.754 1.00 94.25 90 ALA A C 1
ATOM 671 O O . ALA A 1 90 ? 12.627 -1.464 -2.947 1.00 94.25 90 ALA A O 1
ATOM 672 N N . ALA A 1 91 ? 13.193 -0.335 -1.092 1.00 94.56 91 ALA A N 1
ATOM 673 C CA . ALA A 1 91 ? 14.242 0.470 -1.718 1.00 94.56 91 ALA A CA 1
ATOM 674 C C . ALA A 1 91 ? 15.325 -0.391 -2.390 1.00 94.56 91 ALA A C 1
ATOM 676 O O . ALA A 1 91 ? 15.787 -0.058 -3.485 1.00 94.56 91 ALA A O 1
ATOM 677 N N . VAL A 1 92 ? 15.693 -1.526 -1.787 1.00 95.69 92 VAL A N 1
ATOM 678 C CA . VAL A 1 92 ? 16.638 -2.479 -2.392 1.00 95.69 92 VAL A CA 1
ATOM 679 C C . VAL A 1 92 ? 16.065 -3.078 -3.679 1.00 95.69 92 VAL A C 1
ATOM 681 O O . VAL A 1 92 ? 16.749 -3.104 -4.702 1.00 95.69 92 VAL A O 1
ATOM 684 N N . LEU A 1 93 ? 14.803 -3.515 -3.657 1.00 93.44 93 LEU A N 1
ATOM 685 C CA . LEU A 1 93 ? 14.142 -4.104 -4.827 1.00 93.44 93 LEU A CA 1
ATOM 686 C C . LEU A 1 93 ? 14.009 -3.094 -5.972 1.00 93.44 93 LEU A C 1
ATOM 688 O O . LEU A 1 93 ? 14.375 -3.405 -7.106 1.00 93.44 93 LEU A O 1
ATOM 692 N N . PHE A 1 94 ? 13.580 -1.869 -5.663 1.00 90.69 94 PHE A N 1
ATOM 693 C CA . PHE A 1 94 ? 13.526 -0.783 -6.639 1.00 90.69 94 PHE A CA 1
ATOM 694 C C . PHE A 1 94 ? 14.907 -0.470 -7.217 1.00 90.69 94 PHE A C 1
ATOM 696 O O . PHE A 1 94 ? 15.034 -0.244 -8.417 1.00 90.69 94 PHE A O 1
ATOM 703 N N . SER A 1 95 ? 15.965 -0.509 -6.403 1.00 93.38 95 SER A N 1
ATOM 704 C CA . SER A 1 95 ? 17.327 -0.260 -6.892 1.00 93.38 95 SER A CA 1
ATOM 705 C C . SER A 1 95 ? 17.756 -1.282 -7.950 1.00 93.38 95 SER A C 1
ATOM 707 O O . SER A 1 95 ? 18.359 -0.902 -8.954 1.00 93.38 95 SER A O 1
ATOM 709 N N . PHE A 1 96 ? 17.414 -2.565 -7.781 1.00 94.56 96 PHE A N 1
ATOM 710 C CA . PHE A 1 96 ? 17.714 -3.584 -8.792 1.00 94.56 96 PHE A CA 1
ATOM 711 C C . PHE A 1 96 ? 16.949 -3.371 -10.098 1.00 94.56 96 PHE A C 1
ATOM 713 O O . PHE A 1 96 ? 17.538 -3.511 -11.171 1.00 94.56 96 PHE A O 1
ATOM 720 N N . GLU A 1 97 ? 15.673 -2.997 -10.017 1.00 91.38 97 GLU A N 1
ATOM 721 C CA . GLU A 1 97 ? 14.866 -2.663 -11.193 1.00 91.38 97 GLU A CA 1
ATOM 722 C C . GLU A 1 97 ? 15.491 -1.500 -11.982 1.00 91.38 97 GLU A C 1
ATOM 724 O O . GLU A 1 97 ? 15.699 -1.608 -13.193 1.00 91.38 97 GLU A O 1
ATOM 729 N N . GLN A 1 98 ? 15.882 -0.423 -11.288 1.00 93.69 98 GLN A N 1
ATOM 730 C CA . GLN A 1 98 ? 16.495 0.752 -11.917 1.00 93.69 98 GLN A CA 1
ATOM 731 C C . GLN A 1 98 ? 17.838 0.428 -12.586 1.00 93.69 98 GLN A C 1
ATOM 733 O O . GLN A 1 98 ? 18.089 0.860 -13.713 1.00 93.69 98 GLN A O 1
ATOM 738 N N . ILE A 1 99 ? 18.696 -0.365 -11.933 1.00 95.50 99 ILE A N 1
ATOM 739 C CA . ILE A 1 99 ? 19.989 -0.774 -12.506 1.00 95.50 99 ILE A CA 1
ATOM 740 C C . ILE A 1 99 ? 19.781 -1.647 -13.751 1.00 95.50 99 ILE A C 1
ATOM 742 O O . ILE A 1 99 ? 20.452 -1.439 -14.763 1.00 95.50 99 ILE A O 1
ATOM 746 N N . GLY A 1 100 ? 18.838 -2.591 -13.707 1.00 94.62 100 GLY A N 1
ATOM 747 C CA . GLY A 1 100 ? 18.515 -3.444 -14.851 1.00 94.62 100 GLY A CA 1
ATOM 748 C C . GLY A 1 100 ? 18.023 -2.646 -16.062 1.00 94.62 100 GLY A C 1
ATOM 749 O O . GLY A 1 100 ? 18.517 -2.845 -17.174 1.00 94.62 100 GLY A O 1
ATOM 750 N N . GLY A 1 101 ? 17.108 -1.694 -15.849 1.00 93.06 101 GLY A N 1
ATOM 751 C CA . GLY A 1 101 ? 16.606 -0.816 -16.912 1.00 93.06 101 GLY A CA 1
ATOM 752 C C . GLY A 1 101 ? 17.691 0.083 -17.517 1.00 93.06 101 GLY A C 1
ATOM 753 O O . GLY A 1 101 ? 17.765 0.242 -18.742 1.00 93.06 101 GLY A O 1
ATOM 754 N N . ALA A 1 102 ? 18.580 0.625 -16.679 1.00 95.44 102 ALA A N 1
ATOM 755 C CA . ALA A 1 102 ? 19.718 1.421 -17.132 1.00 95.44 102 ALA A CA 1
ATOM 756 C C . ALA A 1 102 ? 20.697 0.595 -17.983 1.00 95.44 102 ALA A C 1
ATOM 758 O O . ALA A 1 102 ? 21.113 1.049 -19.051 1.00 95.44 102 ALA A O 1
ATOM 759 N N . GLN A 1 103 ? 21.014 -0.633 -17.558 1.00 95.75 103 GLN A N 1
ATOM 760 C CA . GLN A 1 103 ? 21.886 -1.534 -18.312 1.00 95.75 103 GLN A CA 1
ATOM 761 C C . GLN A 1 103 ? 21.283 -1.892 -19.676 1.00 95.75 103 GLN A C 1
ATOM 763 O O . GLN A 1 103 ? 21.962 -1.772 -20.692 1.00 95.75 103 GLN A O 1
ATOM 768 N N . ALA A 1 104 ? 19.996 -2.247 -19.724 1.00 95.06 104 ALA A N 1
ATOM 769 C CA . ALA A 1 104 ? 19.317 -2.557 -20.982 1.00 95.06 104 ALA A CA 1
ATOM 770 C C . ALA A 1 104 ? 19.321 -1.362 -21.953 1.00 95.06 104 ALA A C 1
ATOM 772 O O . ALA A 1 104 ? 19.534 -1.524 -23.156 1.00 95.06 104 ALA A O 1
ATOM 773 N N . SER A 1 105 ? 19.137 -0.148 -21.427 1.00 95.56 105 SER A N 1
ATOM 774 C CA . SER A 1 105 ? 19.203 1.087 -22.217 1.00 95.56 105 SER A CA 1
ATOM 775 C C . SER A 1 105 ? 20.606 1.336 -22.780 1.00 95.56 105 SER A C 1
ATOM 777 O O . SER A 1 105 ? 20.748 1.690 -23.953 1.00 95.56 105 SER A O 1
ATOM 779 N N . LEU A 1 106 ? 21.647 1.106 -21.974 1.00 94.50 106 LEU A N 1
ATOM 780 C CA . LEU A 1 106 ? 23.042 1.214 -22.402 1.00 94.50 106 LEU A CA 1
ATOM 781 C C . LEU A 1 106 ? 23.381 0.192 -23.497 1.00 94.50 106 LEU A C 1
ATOM 783 O O . LEU A 1 106 ? 23.965 0.554 -24.520 1.00 94.50 106 LEU A O 1
ATOM 787 N N . ASP A 1 107 ? 22.973 -1.063 -23.317 1.00 94.62 107 ASP A N 1
ATOM 788 C CA . ASP A 1 107 ? 23.218 -2.134 -24.285 1.00 94.62 107 ASP A CA 1
ATOM 789 C C . ASP A 1 107 ? 22.541 -1.837 -25.631 1.00 94.62 107 ASP A C 1
ATOM 791 O O . ASP A 1 107 ? 23.150 -2.011 -26.693 1.00 94.62 107 ASP A O 1
ATOM 795 N N . MET A 1 108 ? 21.309 -1.311 -25.604 1.00 94.50 108 MET A N 1
ATOM 796 C CA . MET A 1 108 ? 20.615 -0.853 -26.810 1.00 94.50 108 MET A CA 1
ATOM 797 C C . MET A 1 108 ? 21.362 0.285 -27.510 1.00 94.50 108 MET A C 1
ATOM 799 O O . MET A 1 108 ? 21.519 0.241 -28.731 1.00 94.50 108 MET A O 1
ATOM 803 N N . ALA A 1 109 ? 21.857 1.280 -26.767 1.00 93.69 109 ALA A N 1
ATOM 804 C CA . ALA A 1 109 ? 22.616 2.391 -27.341 1.00 93.69 109 ALA A CA 1
ATOM 805 C C . ALA A 1 109 ? 23.913 1.911 -28.020 1.00 93.69 109 ALA A C 1
ATOM 807 O O . ALA A 1 109 ? 24.186 2.279 -29.166 1.00 93.69 109 ALA A O 1
ATOM 808 N N . ILE A 1 110 ? 24.668 1.024 -27.362 1.00 92.88 110 ILE A N 1
ATOM 809 C CA . ILE A 1 110 ? 25.889 0.416 -27.918 1.00 92.88 110 ILE A CA 1
ATOM 810 C C . ILE A 1 110 ? 25.570 -0.380 -29.192 1.00 92.88 110 ILE A C 1
ATOM 812 O O . ILE A 1 110 ? 26.307 -0.310 -30.180 1.00 92.88 110 ILE A O 1
ATOM 816 N N . HIS A 1 111 ? 24.476 -1.145 -29.194 1.00 91.06 111 HIS A N 1
ATOM 817 C CA . HIS A 1 111 ? 24.051 -1.916 -30.363 1.00 91.06 111 HIS A CA 1
ATOM 818 C C . HIS A 1 111 ? 23.661 -1.023 -31.545 1.00 91.06 111 HIS A C 1
ATOM 820 O O . HIS A 1 111 ? 24.070 -1.288 -32.678 1.00 91.06 111 HIS A O 1
ATOM 826 N N . MET A 1 112 ? 22.918 0.058 -31.289 1.00 86.31 112 MET A N 1
ATOM 827 C CA . MET A 1 112 ? 22.549 1.035 -32.318 1.00 86.31 112 MET A CA 1
ATOM 828 C C . MET A 1 112 ? 23.782 1.719 -32.918 1.00 86.31 112 MET A C 1
ATOM 830 O O . MET A 1 112 ? 23.866 1.845 -34.138 1.00 86.31 112 MET A O 1
ATOM 834 N N . GLN A 1 113 ? 24.777 2.072 -32.097 1.00 84.94 113 GLN A N 1
ATOM 835 C CA . GLN A 1 113 ? 26.041 2.632 -32.580 1.00 84.94 113 GLN A CA 1
ATOM 836 C C . GLN A 1 113 ? 26.768 1.663 -33.527 1.00 84.94 113 GLN A C 1
ATOM 838 O O . GLN A 1 113 ? 27.194 2.059 -34.610 1.00 84.94 113 GLN A O 1
ATOM 843 N N . LYS A 1 114 ? 26.868 0.378 -33.160 1.00 77.56 114 LYS A N 1
ATOM 844 C CA . LYS A 1 114 ? 27.502 -0.645 -34.011 1.00 77.56 114 LYS A CA 1
ATOM 845 C C . LYS A 1 114 ? 26.779 -0.834 -35.345 1.00 77.56 114 LYS A C 1
ATOM 847 O O . LYS A 1 114 ? 27.437 -0.973 -36.371 1.00 77.56 114 LYS A O 1
ATOM 852 N N . LYS A 1 115 ? 25.441 -0.827 -35.342 1.00 73.69 115 LYS A N 1
ATOM 853 C CA . LYS A 1 115 ? 24.642 -0.904 -36.576 1.00 73.69 115 LYS A CA 1
ATOM 854 C C . LYS A 1 115 ? 24.823 0.321 -37.472 1.00 73.69 115 LYS A C 1
ATOM 856 O O . LYS A 1 115 ? 24.900 0.142 -38.680 1.00 73.69 115 LYS A O 1
ATOM 861 N N . GLY A 1 116 ? 24.913 1.522 -36.898 1.00 73.31 116 GLY A N 1
ATOM 862 C CA . GLY A 1 116 ? 25.162 2.758 -37.648 1.00 73.31 116 GLY A CA 1
ATOM 863 C C . GLY A 1 116 ? 26.488 2.723 -38.409 1.00 73.31 116 GLY A C 1
ATOM 864 O O . GLY A 1 116 ? 26.494 2.949 -39.612 1.00 73.31 116 GLY A O 1
ATOM 865 N N . MET A 1 117 ? 27.578 2.317 -37.746 1.00 67.00 117 MET A N 1
ATOM 866 C CA . MET A 1 117 ? 28.894 2.194 -38.396 1.00 67.00 117 MET A CA 1
ATOM 867 C C . MET A 1 117 ? 28.892 1.174 -39.550 1.00 67.00 117 MET A C 1
ATOM 869 O O . MET A 1 117 ? 29.547 1.382 -40.559 1.00 67.00 117 MET A O 1
ATOM 873 N N . HIS A 1 118 ? 28.115 0.089 -39.447 1.00 58.91 118 HIS A N 1
ATOM 874 C CA . HIS A 1 118 ? 28.051 -0.936 -40.499 1.00 58.91 118 HIS A CA 1
ATOM 875 C C . HIS A 1 118 ? 27.258 -0.509 -41.750 1.00 58.91 118 HIS A C 1
ATOM 877 O O . HIS A 1 118 ? 27.378 -1.150 -42.791 1.00 58.91 118 HIS A O 1
ATOM 883 N N . LEU A 1 119 ? 26.431 0.537 -41.649 1.00 59.97 119 LEU A N 1
ATOM 884 C CA . LEU A 1 119 ? 25.702 1.120 -42.782 1.00 59.97 119 LEU A CA 1
ATOM 885 C C . LEU A 1 119 ? 26.513 2.207 -43.505 1.00 59.97 119 LEU A C 1
ATOM 887 O O . LEU A 1 119 ? 26.162 2.556 -44.625 1.00 59.97 119 LEU A O 1
ATOM 891 N N . GLU A 1 120 ? 27.575 2.731 -42.887 1.00 58.28 120 GLU A N 1
ATOM 892 C CA . GLU A 1 120 ? 28.509 3.687 -43.507 1.00 58.28 120 GLU A CA 1
ATOM 893 C C . GLU A 1 120 ? 29.647 2.984 -44.278 1.00 58.28 120 GLU A C 1
ATOM 895 O O . GLU A 1 120 ? 30.286 3.604 -45.125 1.00 58.28 120 GLU A O 1
ATOM 900 N N . ASP A 1 121 ? 29.862 1.687 -44.024 1.00 53.41 121 ASP A N 1
ATOM 901 C CA . ASP A 1 121 ? 30.884 0.837 -44.659 1.00 53.41 121 ASP A CA 1
ATOM 902 C C . ASP A 1 121 ? 30.373 0.036 -45.890 1.00 53.41 121 ASP A C 1
ATOM 904 O O . ASP A 1 121 ? 31.080 -0.846 -46.388 1.00 53.41 121 ASP A O 1
ATOM 908 N N . GLN A 1 122 ? 29.156 0.310 -46.388 1.00 45.66 122 GLN A N 1
ATOM 909 C CA . GLN A 1 122 ? 28.576 -0.269 -47.622 1.00 45.66 122 GLN A CA 1
ATOM 910 C C . GLN A 1 122 ? 28.303 0.809 -48.672 1.00 45.66 122 GLN A C 1
ATOM 912 O O . GLN A 1 122 ? 28.535 0.516 -49.868 1.00 45.6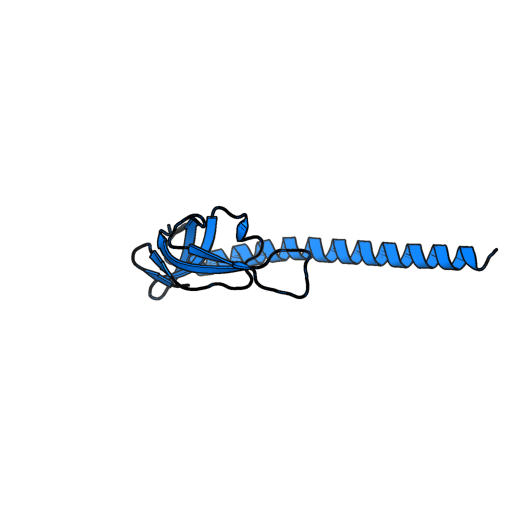6 122 GLN A O 1
#

Sequence (122 aa):
MELKDGKLSGTKIAVPDAEVATHAVVVAKNGDSVSLCVADLNSDDVDITVQRNIDESRGYYSVSFNGANAEIIGDEESGWSNLEKIMDHAAVLFSFEQIGGAQASLDMAIHMQKKGMHLEDQ

Radius of gyration: 21.28 Å; chains: 1; bounding box: 50×18×66 Å

Foldseek 3Di:
DAADPQFDFDKDWFAWPLVVDQKDFDFHDYPPAIFTKIFGCPDPQKDWAWDDDPDPVTTIIMIGGRRGGIGTDDDGHCRVVVVVVVVVVVVVVVVVVVVVVVVVVVVVVVVVVVVVVVVVVD